Protein AF-A0A961T895-F1 (afdb_monomer_lite)

Radius of gyration: 37.2 Å; chains: 1; bounding box: 38×76×110 Å

Secondary structure (DSSP, 8-state):
----------EEEGGGS-HHHHHHHHHHHSEEEEEEE-SSSTT-EEEEEEESSGGGSPTTEEEEEEEEEETTEEEEEEEEEE---S--PPPPPPPPPPPPPPPPPPPPPPPPPPPP--------

pLDDT: mean 81.2, std 15.27, range [38.0, 97.31]

Sequence (124 aa):
MSQGDAGAVERYNADRTTCASLKAALEESGSAIIRYSSSSIANLPLFDLFVDSQAQCAPGETVRTKRITASDGVCSLLICERIQGEYDPPPAPAPTPTPTPTPAPQPEPDPEPEPESEGEGPPP

Structure (mmCIF, N/CA/C/O backbone):
data_AF-A0A961T895-F1
#
_entry.id   AF-A0A961T895-F1
#
loop_
_atom_site.group_PDB
_atom_site.id
_atom_site.type_symbol
_atom_site.label_atom_id
_atom_site.label_alt_id
_atom_site.label_comp_id
_atom_site.label_asym_id
_atom_site.label_entity_id
_atom_site.label_seq_id
_atom_site.pdbx_PDB_ins_code
_atom_site.Cartn_x
_atom_site.Cartn_y
_atom_site.Cartn_z
_atom_site.occupancy
_atom_site.B_iso_or_equiv
_atom_site.auth_seq_id
_atom_site.auth_comp_id
_atom_site.auth_asym_id
_atom_site.auth_atom_id
_atom_site.pdbx_PDB_model_num
ATOM 1 N N . MET A 1 1 ? -6.119 -28.840 19.920 1.00 38.00 1 MET A N 1
ATOM 2 C CA . MET A 1 1 ? -5.260 -27.789 20.503 1.00 38.00 1 MET A CA 1
ATOM 3 C C . MET A 1 1 ? -5.293 -26.635 19.514 1.00 38.00 1 MET A C 1
ATOM 5 O O . MET A 1 1 ? -4.707 -2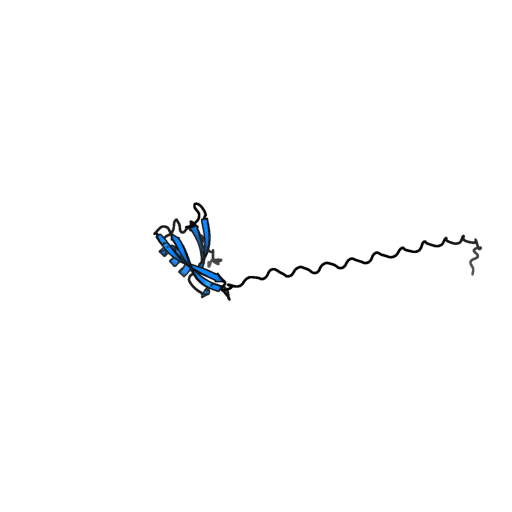6.774 18.452 1.00 38.00 1 MET A O 1
ATOM 9 N N . SER A 1 2 ? -6.099 -25.603 19.773 1.00 55.94 2 SER A N 1
ATOM 10 C CA . SER A 1 2 ? -6.256 -24.462 18.860 1.00 55.94 2 SER A CA 1
ATOM 11 C C . SER A 1 2 ? -5.118 -23.487 19.141 1.00 55.94 2 SER A C 1
ATOM 13 O O . SER A 1 2 ? -5.052 -22.951 20.246 1.00 55.94 2 SER A O 1
ATOM 15 N N . GLN A 1 3 ? -4.186 -23.334 18.203 1.00 47.00 3 GLN A N 1
ATOM 16 C CA . GLN A 1 3 ? -3.175 -22.284 18.282 1.00 47.00 3 GLN A CA 1
ATOM 17 C C . GLN A 1 3 ? -3.873 -20.953 18.003 1.00 47.00 3 GLN A C 1
ATOM 19 O O . GLN A 1 3 ? -4.689 -20.850 17.093 1.00 47.00 3 GLN A O 1
ATOM 24 N N . GLY A 1 4 ? -3.632 -19.972 18.869 1.00 51.38 4 GLY A N 1
ATOM 25 C CA . GLY A 1 4 ? -3.992 -18.595 18.590 1.00 51.38 4 GLY A CA 1
ATOM 26 C C . GLY A 1 4 ? -3.019 -18.075 17.548 1.00 51.38 4 GLY A C 1
ATOM 27 O O . GLY A 1 4 ? -1.891 -17.729 17.892 1.00 51.38 4 GLY A O 1
ATOM 28 N N . ASP A 1 5 ? -3.438 -18.054 16.290 1.00 43.38 5 ASP A N 1
ATOM 29 C CA . ASP A 1 5 ? -2.705 -17.379 15.232 1.00 43.38 5 ASP A CA 1
ATOM 30 C C . ASP A 1 5 ? -2.847 -15.872 15.459 1.00 43.38 5 ASP A C 1
ATOM 32 O O . ASP A 1 5 ? -3.794 -15.217 15.025 1.00 43.38 5 ASP A O 1
ATOM 36 N N . ALA A 1 6 ? -1.907 -15.310 16.220 1.00 50.41 6 ALA A N 1
ATOM 37 C CA . ALA A 1 6 ? -1.585 -13.900 16.104 1.00 50.41 6 ALA A CA 1
ATOM 38 C C . ALA A 1 6 ? -1.247 -13.671 14.628 1.00 50.41 6 ALA A C 1
ATOM 40 O O . ALA A 1 6 ? -0.208 -14.151 14.182 1.00 50.41 6 ALA A O 1
ATOM 41 N N . GLY A 1 7 ? -2.159 -13.036 13.882 1.00 47.25 7 GLY A N 1
ATOM 42 C CA . GLY A 1 7 ? -2.067 -12.860 12.434 1.00 47.25 7 GLY A CA 1
ATOM 43 C C . GLY A 1 7 ? -0.697 -12.321 12.048 1.00 47.25 7 GLY A C 1
ATOM 44 O O . GLY A 1 7 ? -0.413 -11.132 12.205 1.00 47.25 7 GLY A O 1
ATOM 45 N N . ALA A 1 8 ? 0.184 -13.219 11.616 1.00 55.84 8 ALA A N 1
ATOM 46 C CA . ALA A 1 8 ? 1.490 -12.845 11.134 1.00 55.84 8 ALA A CA 1
ATOM 47 C C . ALA A 1 8 ? 1.232 -12.061 9.854 1.00 55.84 8 ALA A C 1
ATOM 49 O O . ALA A 1 8 ? 0.722 -12.618 8.889 1.00 55.84 8 ALA A O 1
ATOM 50 N N . VAL A 1 9 ? 1.535 -10.759 9.854 1.00 59.88 9 VAL A N 1
ATOM 51 C CA . VAL A 1 9 ? 1.513 -9.984 8.613 1.00 59.88 9 VAL A CA 1
ATOM 52 C C . VAL A 1 9 ? 2.543 -10.624 7.697 1.00 59.88 9 VAL A C 1
ATOM 54 O O . VAL A 1 9 ? 3.753 -10.472 7.898 1.00 59.88 9 VAL A O 1
ATOM 57 N N . GLU A 1 10 ? 2.059 -11.401 6.735 1.00 73.94 10 GLU A N 1
ATOM 58 C CA . GLU A 1 10 ? 2.927 -12.146 5.851 1.00 73.94 10 GLU A CA 1
ATOM 59 C C . GLU A 1 10 ? 3.722 -11.176 4.980 1.00 73.94 10 GLU A C 1
ATOM 61 O O . GLU A 1 10 ? 3.222 -10.168 4.465 1.00 73.94 10 GLU A O 1
ATOM 66 N N . ARG A 1 11 ? 5.023 -11.456 4.884 1.00 84.50 11 ARG A N 1
ATOM 67 C CA . ARG A 1 11 ? 5.974 -10.629 4.148 1.00 84.50 11 ARG A CA 1
ATOM 68 C C . ARG A 1 11 ? 6.317 -11.333 2.854 1.00 84.50 11 ARG A C 1
ATOM 70 O O . ARG A 1 11 ? 6.993 -12.360 2.864 1.00 84.50 11 ARG A O 1
ATOM 77 N N . TYR A 1 12 ? 5.905 -10.745 1.742 1.00 89.00 12 TYR A N 1
ATOM 78 C CA . TYR A 1 12 ? 6.135 -11.303 0.416 1.00 89.00 12 TYR A CA 1
ATOM 79 C C . TYR A 1 12 ? 7.227 -10.545 -0.334 1.00 89.00 12 TYR A C 1
ATOM 81 O O . TYR A 1 12 ? 7.426 -9.347 -0.139 1.00 89.00 12 TYR A O 1
ATOM 89 N N . ASN A 1 13 ? 7.932 -11.244 -1.225 1.00 91.19 13 ASN A N 1
ATOM 90 C CA . ASN A 1 13 ? 8.897 -10.647 -2.145 1.00 91.19 13 ASN A CA 1
ATOM 91 C C . ASN A 1 13 ? 8.348 -10.742 -3.565 1.00 91.19 13 ASN A C 1
ATOM 93 O O . ASN A 1 13 ? 8.415 -11.812 -4.163 1.00 91.19 13 ASN A O 1
ATOM 97 N N . ALA A 1 14 ? 7.861 -9.635 -4.122 1.00 88.94 14 ALA A N 1
ATOM 98 C CA . ALA A 1 14 ? 7.283 -9.614 -5.463 1.00 88.94 14 ALA A CA 1
ATOM 99 C C . ALA A 1 14 ? 8.254 -10.150 -6.527 1.00 88.94 14 ALA A C 1
ATOM 101 O O . ALA A 1 14 ? 7.839 -10.866 -7.427 1.00 88.94 14 ALA A O 1
ATOM 102 N N . ASP A 1 15 ? 9.562 -9.917 -6.375 1.00 87.56 15 ASP A N 1
ATOM 103 C CA . ASP A 1 15 ? 10.574 -10.407 -7.321 1.00 87.56 15 ASP A CA 1
ATOM 104 C C . ASP A 1 15 ? 10.640 -11.953 -7.406 1.00 87.56 15 ASP A C 1
ATOM 106 O O . ASP A 1 15 ? 11.149 -12.494 -8.390 1.00 87.56 15 ASP A O 1
ATOM 110 N N . ARG A 1 16 ? 10.145 -12.681 -6.390 1.00 88.12 16 ARG A N 1
ATOM 111 C CA . ARG A 1 16 ? 10.165 -14.159 -6.309 1.00 88.12 16 ARG A CA 1
ATOM 112 C C . ARG A 1 16 ? 8.778 -14.804 -6.288 1.00 88.12 16 ARG A C 1
ATOM 114 O O . ARG A 1 16 ? 8.688 -16.028 -6.191 1.00 88.12 16 ARG A O 1
ATOM 121 N N . THR A 1 17 ? 7.722 -14.005 -6.355 1.00 92.06 17 THR A N 1
ATOM 122 C CA . THR A 1 17 ? 6.343 -14.469 -6.261 1.00 92.06 17 THR A CA 1
ATOM 123 C C . THR A 1 17 ? 5.549 -13.967 -7.469 1.00 92.06 17 THR A C 1
ATOM 125 O O . THR A 1 17 ? 5.793 -12.877 -7.980 1.00 92.06 17 THR A O 1
ATOM 128 N N . THR A 1 18 ? 4.585 -14.757 -7.942 1.00 95.00 18 THR A N 1
ATOM 129 C CA . THR A 1 18 ? 3.696 -14.335 -9.034 1.00 95.00 18 THR A CA 1
ATOM 130 C C . THR A 1 18 ? 2.649 -13.336 -8.552 1.00 95.00 18 THR A C 1
ATOM 132 O O . THR A 1 18 ? 2.250 -13.349 -7.384 1.00 95.00 18 THR A O 1
ATOM 135 N N . CYS A 1 19 ? 2.140 -12.512 -9.466 1.00 95.00 19 CYS A N 1
ATOM 136 C CA . CYS A 1 19 ? 1.048 -11.586 -9.185 1.00 95.00 19 CYS A CA 1
ATOM 137 C C . CYS A 1 19 ? -0.200 -12.308 -8.651 1.00 95.00 19 CYS A C 1
ATOM 139 O O . CYS A 1 19 ? -0.867 -11.798 -7.753 1.00 95.00 19 CYS A O 1
ATOM 141 N N . ALA A 1 20 ? -0.497 -13.507 -9.162 1.00 94.88 20 ALA A N 1
ATOM 142 C CA . ALA A 1 20 ? -1.622 -14.318 -8.698 1.00 94.88 20 ALA A CA 1
ATOM 143 C C . ALA A 1 20 ? -1.465 -14.740 -7.231 1.00 94.88 20 ALA A C 1
ATOM 145 O O . ALA A 1 20 ? -2.397 -14.591 -6.450 1.00 94.88 20 ALA A O 1
ATOM 146 N N . SER A 1 21 ? -0.277 -15.199 -6.836 1.00 92.25 21 SER A N 1
ATOM 147 C CA . SER A 1 21 ? 0.003 -15.568 -5.445 1.00 92.25 21 SER A CA 1
ATOM 148 C C . SER A 1 21 ? -0.041 -14.363 -4.501 1.00 92.25 21 SER A C 1
ATOM 150 O O . SER A 1 21 ? -0.542 -14.490 -3.392 1.00 92.25 21 SER A O 1
ATOM 152 N N . LEU A 1 22 ? 0.445 -13.190 -4.932 1.00 94.06 22 LEU A N 1
ATOM 153 C CA . LEU A 1 22 ? 0.345 -11.962 -4.131 1.00 94.06 22 LEU A CA 1
ATOM 154 C C . LEU A 1 22 ? -1.115 -11.549 -3.915 1.00 94.06 22 LEU A C 1
ATOM 156 O O . LEU A 1 22 ? -1.477 -11.150 -2.815 1.00 94.06 22 LEU A O 1
ATOM 160 N N . LYS A 1 23 ? -1.957 -11.657 -4.949 1.00 94.38 23 LYS A N 1
ATOM 161 C CA . LYS A 1 23 ? -3.394 -11.380 -4.834 1.00 94.38 23 LYS A CA 1
ATOM 162 C C . LYS A 1 23 ? -4.090 -12.376 -3.915 1.00 94.38 23 LYS A C 1
ATOM 164 O O . LYS A 1 23 ? -4.778 -11.934 -3.008 1.00 94.38 23 LYS A O 1
ATOM 169 N N . ALA A 1 24 ? -3.825 -13.671 -4.085 1.00 93.44 24 ALA A N 1
ATOM 170 C CA . ALA A 1 24 ? -4.383 -14.711 -3.224 1.00 93.44 24 ALA A CA 1
ATOM 171 C C . ALA A 1 24 ? -4.020 -14.482 -1.748 1.00 93.44 24 ALA A C 1
ATOM 173 O O . ALA A 1 24 ? -4.878 -14.582 -0.879 1.00 93.44 24 ALA A O 1
ATOM 174 N N . ALA A 1 25 ? -2.774 -14.086 -1.472 1.00 91.19 25 ALA A N 1
ATOM 175 C CA . ALA A 1 25 ? -2.340 -13.748 -0.122 1.00 91.19 25 ALA A CA 1
ATOM 176 C C . ALA A 1 25 ? -3.099 -12.548 0.468 1.00 91.19 25 ALA A C 1
ATOM 178 O O . ALA A 1 25 ? -3.452 -12.557 1.646 1.00 91.19 25 ALA A O 1
ATOM 179 N N . LEU A 1 26 ? -3.369 -11.518 -0.341 1.00 93.81 26 LEU A N 1
ATOM 180 C CA . LEU A 1 26 ? -4.180 -10.375 0.083 1.00 93.81 26 LEU A CA 1
ATOM 181 C C . LEU A 1 26 ? -5.640 -10.769 0.305 1.00 93.81 26 LEU A C 1
ATOM 183 O O . LEU A 1 26 ? -6.218 -10.332 1.288 1.00 93.81 26 LEU A O 1
ATOM 187 N N . GLU A 1 27 ? -6.217 -11.609 -0.552 1.00 92.94 27 GLU A N 1
ATOM 188 C CA . GLU A 1 27 ? -7.586 -12.117 -0.391 1.00 92.94 27 GLU A CA 1
ATOM 189 C C . GLU A 1 27 ? -7.743 -12.972 0.878 1.00 92.94 27 GLU A C 1
ATOM 191 O O . GLU A 1 27 ? -8.792 -12.936 1.516 1.00 92.94 27 GLU A O 1
ATOM 196 N N . GLU A 1 28 ? -6.706 -13.720 1.265 1.00 89.56 28 GLU A N 1
ATOM 197 C CA . GLU A 1 28 ? -6.711 -14.563 2.466 1.00 89.56 28 GLU A CA 1
ATOM 198 C C . GLU A 1 28 ? -6.453 -13.763 3.750 1.00 89.56 28 GLU A C 1
ATOM 200 O O . GLU A 1 28 ? -7.154 -13.930 4.747 1.00 89.56 28 GLU A O 1
ATOM 205 N N . SER A 1 29 ? -5.451 -12.880 3.733 1.00 90.69 29 SER A N 1
ATOM 206 C CA . SER A 1 29 ? -4.994 -12.156 4.929 1.00 90.69 29 SER A CA 1
ATOM 207 C C . SER A 1 29 ? -5.640 -10.779 5.099 1.00 90.69 29 SER A C 1
ATOM 209 O O . SER A 1 29 ? -5.467 -10.124 6.128 1.00 90.69 29 SER A O 1
ATOM 211 N N . GLY A 1 30 ? -6.310 -10.270 4.069 1.00 92.25 30 GLY A N 1
ATOM 212 C CA . GLY A 1 30 ? -6.804 -8.898 3.964 1.00 92.25 30 GLY A CA 1
ATOM 213 C C . GLY A 1 30 ? -5.706 -7.859 3.716 1.00 92.25 30 GLY A C 1
ATOM 214 O O . GLY A 1 30 ? -5.911 -6.878 3.003 1.00 92.25 30 GLY A O 1
ATOM 215 N N . SER A 1 31 ? -4.509 -8.037 4.273 1.00 93.31 31 SER A N 1
ATOM 216 C CA . SER A 1 31 ? -3.370 -7.154 4.016 1.00 93.31 31 SER A CA 1
ATOM 217 C C . SER A 1 31 ? -2.038 -7.885 4.134 1.00 93.31 31 SER A C 1
ATOM 219 O O . SER A 1 31 ? -1.920 -8.853 4.882 1.00 93.31 31 SER A O 1
ATOM 221 N N . ALA A 1 32 ? -1.026 -7.412 3.409 1.00 93.69 32 ALA A N 1
ATOM 222 C CA . ALA A 1 32 ? 0.318 -7.980 3.444 1.00 93.69 32 ALA A CA 1
ATOM 223 C C . ALA A 1 32 ? 1.385 -6.913 3.177 1.00 93.69 32 ALA A C 1
ATOM 225 O O . ALA A 1 32 ? 1.181 -5.984 2.390 1.00 93.69 32 ALA A O 1
ATOM 226 N N . ILE A 1 33 ? 2.558 -7.066 3.797 1.00 93.88 33 ILE A N 1
ATOM 227 C CA . ILE A 1 33 ? 3.721 -6.224 3.487 1.00 93.88 33 ILE A CA 1
ATOM 228 C C . ILE A 1 33 ? 4.450 -6.861 2.310 1.00 93.88 33 ILE A C 1
ATOM 230 O O . ILE A 1 33 ? 4.991 -7.962 2.425 1.00 93.88 33 ILE A O 1
ATOM 234 N N . ILE A 1 34 ? 4.518 -6.156 1.185 1.00 94.44 34 ILE A N 1
ATOM 235 C CA . ILE A 1 34 ? 5.163 -6.676 -0.022 1.00 94.44 34 ILE A CA 1
ATOM 236 C C . ILE A 1 34 ? 6.412 -5.853 -0.310 1.00 94.44 34 ILE A C 1
ATOM 238 O O . ILE A 1 34 ? 6.351 -4.634 -0.480 1.00 94.44 34 ILE A O 1
ATOM 242 N N . ARG A 1 35 ? 7.553 -6.541 -0.391 1.00 94.88 35 ARG A N 1
ATOM 243 C CA . ARG A 1 35 ? 8.805 -5.995 -0.913 1.00 94.88 35 ARG A CA 1
ATOM 244 C C . ARG A 1 35 ? 8.801 -6.082 -2.433 1.00 94.88 35 ARG A C 1
ATOM 246 O O . ARG A 1 35 ? 8.574 -7.159 -2.981 1.00 94.88 35 ARG A O 1
ATOM 253 N N . TYR A 1 36 ? 9.136 -4.994 -3.107 1.00 93.12 36 TYR A N 1
ATOM 254 C CA . TYR A 1 36 ? 9.269 -4.950 -4.560 1.00 93.12 36 TYR A CA 1
ATOM 255 C C . TYR A 1 36 ? 10.406 -4.013 -4.977 1.00 93.12 36 TYR A C 1
ATOM 257 O O . TYR A 1 36 ? 10.878 -3.181 -4.200 1.00 93.12 36 TYR A O 1
ATOM 265 N N . SER A 1 37 ? 10.889 -4.171 -6.203 1.00 90.31 37 SER A N 1
ATOM 266 C CA . SER A 1 37 ? 11.932 -3.321 -6.772 1.00 90.31 37 SER A CA 1
ATOM 267 C C . SER A 1 37 ? 11.346 -2.006 -7.302 1.00 90.31 37 SER A C 1
ATOM 269 O O . SER A 1 37 ? 10.326 -1.995 -7.993 1.00 90.31 37 SER A O 1
ATOM 271 N N . SER A 1 38 ? 11.981 -0.875 -6.973 1.00 88.19 38 SER A N 1
ATOM 272 C CA . SER A 1 38 ? 11.591 0.426 -7.529 1.00 88.19 38 SER A CA 1
ATOM 273 C C . SER A 1 38 ? 11.769 0.447 -9.049 1.00 88.19 38 SER A C 1
ATOM 275 O O . SER A 1 38 ? 12.833 0.103 -9.561 1.00 88.19 38 SER A O 1
ATOM 277 N N . SER A 1 39 ? 10.748 0.910 -9.777 1.00 84.69 39 SER A N 1
ATOM 278 C CA . SER A 1 39 ? 10.816 1.090 -11.235 1.00 84.69 39 SER A CA 1
ATOM 279 C C . SER A 1 39 ? 11.657 2.296 -11.657 1.00 84.69 39 SER A C 1
ATOM 281 O O . SER A 1 39 ? 12.080 2.378 -12.806 1.00 84.69 39 SER A O 1
ATOM 283 N N . SER A 1 40 ? 11.863 3.253 -10.751 1.00 85.75 40 SER A N 1
ATOM 284 C CA . SER A 1 40 ? 12.515 4.534 -11.050 1.00 85.75 40 SER A CA 1
ATOM 285 C C . SER A 1 40 ? 13.937 4.624 -10.501 1.00 85.75 40 SER A C 1
ATOM 287 O O . SER A 1 40 ? 14.716 5.445 -10.973 1.00 85.75 40 SER A O 1
ATOM 289 N N . ILE A 1 41 ? 14.284 3.804 -9.505 1.00 89.38 41 ILE A N 1
ATOM 290 C CA . ILE A 1 41 ? 15.579 3.857 -8.819 1.00 89.38 41 ILE A CA 1
ATOM 291 C C . ILE A 1 41 ? 16.172 2.448 -8.776 1.00 89.38 41 ILE A C 1
ATOM 293 O O . ILE A 1 41 ? 15.630 1.552 -8.131 1.00 89.38 41 ILE A O 1
ATOM 297 N N . ALA A 1 42 ? 17.310 2.256 -9.446 1.00 87.50 42 ALA A N 1
ATOM 298 C CA . ALA A 1 42 ? 18.009 0.976 -9.458 1.00 87.50 42 ALA A CA 1
ATOM 299 C C . ALA A 1 42 ? 18.453 0.564 -8.043 1.00 87.50 42 ALA A C 1
ATOM 301 O O . ALA A 1 42 ? 18.926 1.391 -7.266 1.00 87.50 42 ALA A O 1
ATOM 302 N N . ASN A 1 43 ? 18.334 -0.730 -7.728 1.00 84.88 43 ASN A N 1
ATOM 303 C CA . ASN A 1 43 ? 18.721 -1.332 -6.444 1.00 84.88 43 ASN A CA 1
ATOM 304 C C . ASN A 1 43 ? 18.011 -0.774 -5.197 1.00 84.88 43 ASN A C 1
ATOM 306 O O . ASN A 1 43 ? 18.461 -1.043 -4.085 1.00 84.88 43 ASN A O 1
ATOM 310 N N . LEU A 1 44 ? 16.900 -0.047 -5.348 1.00 90.19 44 LEU A N 1
ATOM 311 C CA . LEU A 1 44 ? 16.101 0.400 -4.209 1.00 90.19 44 LEU A CA 1
ATOM 312 C C . LEU A 1 44 ? 14.956 -0.591 -3.934 1.00 90.19 44 LEU A C 1
ATOM 314 O O . LEU A 1 44 ? 13.990 -0.623 -4.706 1.00 90.19 44 LEU A O 1
ATOM 318 N N . PRO A 1 45 ? 15.030 -1.399 -2.857 1.00 90.88 45 PRO A N 1
ATOM 319 C CA . PRO A 1 45 ? 13.889 -2.174 -2.402 1.00 90.88 45 PRO A CA 1
ATOM 320 C C . PRO A 1 45 ? 12.870 -1.255 -1.736 1.00 90.88 45 PRO A C 1
ATOM 322 O O . PRO A 1 45 ? 13.187 -0.534 -0.792 1.00 90.88 45 PRO A O 1
ATOM 325 N N . LEU A 1 46 ? 11.641 -1.317 -2.220 1.00 93.44 46 LEU A N 1
ATOM 326 C CA . LEU A 1 46 ? 10.497 -0.651 -1.625 1.00 93.44 46 LEU A CA 1
ATOM 327 C C . LEU A 1 46 ? 9.661 -1.674 -0.869 1.00 93.44 46 LEU A C 1
ATOM 329 O O . LEU A 1 46 ? 9.633 -2.856 -1.217 1.00 93.44 46 LEU A O 1
ATOM 333 N N . PHE A 1 47 ? 8.993 -1.205 0.174 1.00 93.38 47 PHE A N 1
ATOM 334 C CA . PHE A 1 47 ? 8.073 -1.991 0.978 1.00 93.38 47 PHE A CA 1
ATOM 335 C C . PHE A 1 47 ? 6.832 -1.144 1.178 1.00 93.38 47 PHE A C 1
ATOM 337 O O . PHE A 1 47 ? 6.943 -0.032 1.684 1.00 93.38 47 PHE A O 1
ATOM 344 N N . ASP A 1 48 ? 5.679 -1.677 0.803 1.00 93.00 48 ASP A N 1
ATOM 345 C CA . ASP A 1 48 ? 4.391 -1.058 1.094 1.00 93.00 48 ASP A CA 1
ATOM 346 C C . ASP A 1 48 ? 3.471 -2.093 1.746 1.00 93.00 48 ASP A C 1
ATOM 348 O O . ASP A 1 48 ? 3.643 -3.306 1.571 1.00 93.00 48 ASP A O 1
ATOM 352 N N . LEU A 1 49 ? 2.497 -1.594 2.505 1.00 94.50 49 LEU A N 1
ATOM 353 C CA . LEU A 1 49 ? 1.368 -2.382 2.977 1.00 94.50 49 LEU A CA 1
ATOM 354 C C . LEU A 1 49 ? 0.296 -2.383 1.885 1.00 94.50 49 LEU A C 1
ATOM 356 O O . LEU A 1 49 ? -0.272 -1.338 1.565 1.00 94.50 49 LEU A O 1
ATOM 360 N N . PHE A 1 50 ? 0.040 -3.553 1.312 1.00 95.88 50 PHE A N 1
ATOM 361 C CA . PHE A 1 50 ? -1.014 -3.752 0.326 1.00 95.88 50 PHE A CA 1
ATOM 362 C C . PHE A 1 50 ? -2.248 -4.348 0.991 1.00 95.88 50 PHE A C 1
ATOM 364 O O . PHE A 1 50 ? -2.141 -5.052 1.995 1.00 95.88 50 PHE A O 1
ATOM 371 N N . VAL A 1 51 ? -3.410 -4.066 0.416 1.00 96.75 51 VAL A N 1
ATOM 372 C CA . VAL A 1 51 ? -4.723 -4.484 0.917 1.00 96.75 51 VAL A CA 1
ATOM 373 C C . VAL A 1 51 ? -5.540 -5.137 -0.201 1.00 96.75 51 VAL A C 1
ATOM 375 O O . VAL A 1 51 ? -5.281 -4.892 -1.381 1.00 96.75 51 VAL A O 1
ATOM 378 N N . ASP A 1 52 ? -6.521 -5.967 0.153 1.00 96.00 52 ASP A N 1
ATOM 379 C CA . ASP A 1 52 ? -7.508 -6.513 -0.793 1.00 96.00 52 ASP A CA 1
ATOM 380 C C . ASP A 1 52 ? -8.586 -5.491 -1.193 1.00 96.00 52 ASP A C 1
ATOM 382 O O . ASP A 1 52 ? -8.973 -5.444 -2.362 1.00 96.00 52 ASP A O 1
ATOM 386 N N . SER A 1 53 ? -9.051 -4.644 -0.265 1.00 94.94 53 SER A N 1
ATOM 387 C CA . SER A 1 53 ? -10.165 -3.725 -0.508 1.00 94.94 53 SER A CA 1
ATOM 388 C C . SER A 1 53 ? -10.203 -2.536 0.464 1.00 94.94 53 SER A C 1
ATOM 390 O O . SER A 1 53 ? -9.332 -2.335 1.309 1.00 94.94 53 SER A O 1
ATOM 392 N N . GLN A 1 54 ? -11.219 -1.680 0.292 1.00 93.31 54 GLN A N 1
ATOM 393 C CA . GLN A 1 54 ? -11.440 -0.476 1.100 1.00 93.31 54 GLN A CA 1
ATOM 394 C C . GLN A 1 54 ? -11.706 -0.786 2.578 1.00 93.31 54 GLN A C 1
ATOM 396 O O . GLN A 1 54 ? -11.515 0.091 3.419 1.00 93.31 54 GLN A O 1
ATOM 401 N N . ALA A 1 55 ? -12.142 -2.006 2.904 1.00 93.56 55 ALA A N 1
ATOM 402 C CA . ALA A 1 55 ? -12.506 -2.381 4.266 1.00 93.56 55 ALA A CA 1
ATOM 403 C C . ALA A 1 55 ? -11.305 -2.392 5.230 1.00 93.56 55 ALA A C 1
ATOM 405 O O . ALA A 1 55 ? -11.498 -2.267 6.437 1.00 93.56 55 ALA A O 1
ATOM 406 N N . GLN A 1 56 ? -10.081 -2.498 4.711 1.00 94.12 56 GLN A N 1
ATOM 407 C CA . GLN A 1 56 ? -8.847 -2.521 5.504 1.00 94.12 56 GLN A CA 1
ATOM 408 C C . GLN A 1 56 ? -8.190 -1.150 5.635 1.00 94.12 56 GLN A C 1
ATOM 410 O O . GLN A 1 56 ? -7.212 -1.013 6.368 1.00 94.12 56 GLN A O 1
ATOM 415 N N . CYS A 1 57 ? -8.705 -0.141 4.935 1.00 94.44 57 CYS A N 1
ATOM 416 C CA . CYS A 1 57 ? -8.200 1.218 5.042 1.00 94.44 57 CYS A CA 1
ATOM 417 C C . CYS A 1 57 ? -8.790 1.935 6.256 1.00 94.44 57 CYS A C 1
ATOM 419 O O . CYS A 1 57 ? -9.940 1.713 6.644 1.00 94.44 57 CYS A O 1
ATOM 421 N N . ALA A 1 58 ? -8.002 2.828 6.853 1.00 91.81 58 ALA A N 1
ATOM 422 C CA . ALA A 1 58 ? -8.445 3.626 7.984 1.00 91.81 58 ALA A CA 1
ATOM 423 C C . ALA A 1 58 ? -9.533 4.637 7.560 1.00 91.81 58 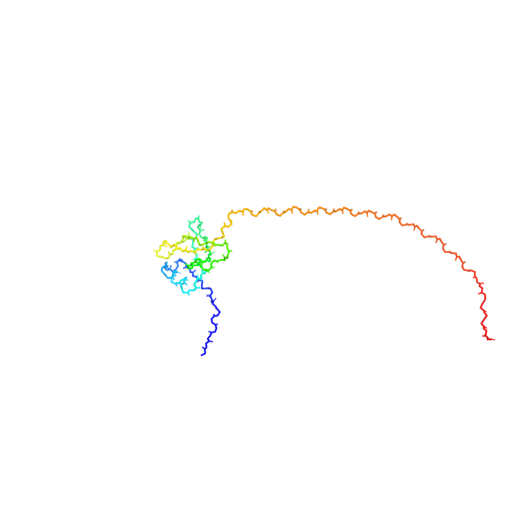ALA A C 1
ATOM 425 O O . ALA A 1 58 ? -9.633 5.023 6.390 1.00 91.81 58 ALA A O 1
ATOM 426 N N . PRO A 1 59 ? -10.361 5.132 8.497 1.00 89.75 59 PRO A N 1
ATOM 427 C CA . PRO A 1 59 ? -11.259 6.244 8.204 1.00 89.75 59 PRO A CA 1
ATOM 428 C C . PRO A 1 59 ? -10.470 7.457 7.680 1.00 89.75 59 PRO A C 1
ATOM 430 O O . PRO A 1 59 ? -9.513 7.910 8.304 1.00 89.75 59 PRO A O 1
ATOM 433 N N . GLY A 1 60 ? -10.885 7.994 6.528 1.00 88.81 60 GLY A N 1
ATOM 434 C CA . GLY A 1 60 ? -10.174 9.078 5.835 1.00 88.81 60 GLY A CA 1
ATOM 435 C C . GLY A 1 60 ? -9.112 8.612 4.827 1.00 88.81 60 GLY A C 1
ATOM 436 O O . GLY A 1 60 ? -8.435 9.451 4.227 1.00 88.81 60 GLY A O 1
ATOM 437 N N . GLU A 1 61 ? -8.983 7.303 4.608 1.00 93.12 61 GLU A N 1
ATOM 438 C CA . GLU A 1 61 ? -8.193 6.696 3.533 1.00 93.12 61 GLU A CA 1
ATOM 439 C C . GLU A 1 61 ? -9.083 6.158 2.414 1.00 93.12 61 GLU A C 1
ATOM 441 O O . GLU A 1 61 ? -10.242 5.801 2.624 1.00 93.12 61 GLU A O 1
ATOM 446 N N . THR A 1 62 ? -8.530 6.092 1.207 1.00 93.94 62 THR A N 1
ATOM 447 C CA . THR A 1 62 ? -9.144 5.436 0.051 1.00 93.94 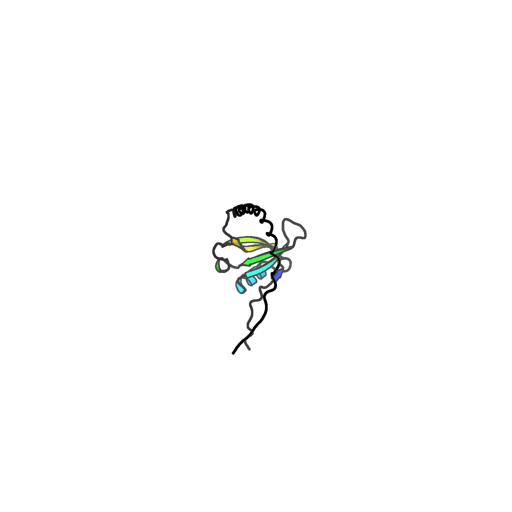62 THR A CA 1
ATOM 448 C C . THR A 1 62 ? -8.161 4.466 -0.584 1.00 93.94 62 THR A C 1
ATOM 450 O O . THR A 1 62 ? -6.946 4.682 -0.539 1.00 93.94 62 THR A O 1
ATOM 453 N N . VAL A 1 63 ? -8.672 3.401 -1.195 1.00 95.94 63 VAL A N 1
ATOM 454 C CA . VAL A 1 63 ? -7.834 2.485 -1.969 1.00 95.94 63 VAL A CA 1
ATOM 455 C C . VAL A 1 63 ? -7.315 3.148 -3.236 1.00 95.94 63 VAL A C 1
ATOM 457 O O . VAL A 1 63 ? -8.042 3.789 -4.000 1.00 95.94 63 VAL A O 1
ATOM 460 N N . ARG A 1 64 ? -6.031 2.935 -3.499 1.00 94.81 64 ARG A N 1
ATOM 461 C CA . ARG A 1 64 ? -5.344 3.387 -4.704 1.00 94.81 64 ARG A CA 1
ATOM 462 C C . ARG A 1 64 ? -4.588 2.237 -5.330 1.00 94.81 64 ARG A C 1
ATOM 464 O O . ARG A 1 64 ? -3.962 1.430 -4.651 1.00 94.81 64 ARG A O 1
ATOM 471 N N . THR A 1 65 ? -4.659 2.152 -6.654 1.00 95.31 65 THR A N 1
ATOM 472 C CA . THR A 1 65 ? -3.955 1.111 -7.396 1.00 95.31 65 THR A CA 1
ATOM 473 C C . THR A 1 65 ? -2.479 1.467 -7.516 1.00 95.31 65 THR A C 1
ATOM 475 O O . THR A 1 65 ? -2.112 2.437 -8.178 1.00 95.31 65 THR A O 1
ATOM 478 N N . LYS A 1 66 ? -1.627 0.640 -6.920 1.00 94.25 66 LYS A N 1
ATOM 479 C CA . LYS A 1 66 ? -0.173 0.698 -7.037 1.00 94.25 66 LYS A CA 1
ATOM 480 C C . LYS A 1 66 ? 0.287 -0.387 -8.007 1.00 94.25 66 LYS A C 1
ATOM 482 O O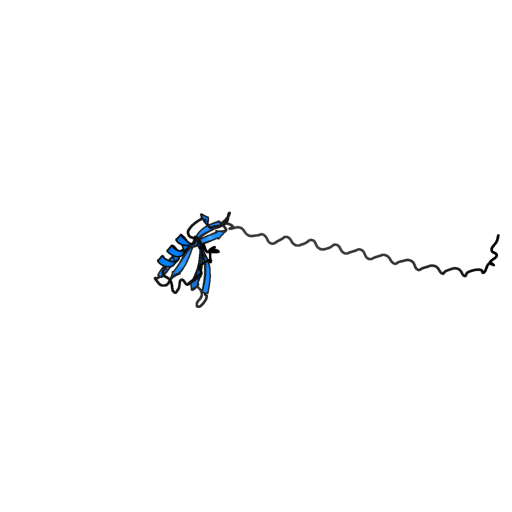 . LYS A 1 66 ? -0.135 -1.541 -7.932 1.00 94.25 66 LYS A O 1
ATOM 487 N N . ARG A 1 67 ? 1.159 -0.004 -8.937 1.00 94.81 67 ARG A N 1
ATOM 488 C CA . ARG A 1 67 ? 1.753 -0.905 -9.925 1.00 94.81 67 ARG A CA 1
ATOM 489 C C . ARG A 1 67 ? 3.159 -1.293 -9.481 1.00 94.81 67 ARG A C 1
ATOM 491 O O . ARG A 1 67 ? 3.981 -0.411 -9.248 1.00 94.81 67 ARG A O 1
ATOM 498 N N . ILE A 1 68 ? 3.427 -2.591 -9.404 1.00 93.31 68 ILE A N 1
ATOM 499 C CA . ILE A 1 68 ? 4.725 -3.159 -9.028 1.00 93.31 68 ILE A CA 1
ATOM 500 C C . ILE A 1 68 ? 5.171 -4.208 -10.048 1.00 93.31 68 ILE A C 1
ATOM 502 O O . ILE A 1 68 ? 4.369 -4.682 -10.853 1.00 93.31 68 ILE A O 1
ATOM 506 N N . THR A 1 69 ? 6.444 -4.587 -10.003 1.00 93.25 69 THR A N 1
ATOM 507 C CA . THR A 1 69 ? 6.977 -5.699 -10.797 1.00 93.25 69 THR A CA 1
ATOM 508 C C . THR A 1 69 ? 7.016 -6.957 -9.933 1.00 93.25 69 THR A C 1
ATOM 510 O O . THR A 1 69 ? 7.661 -6.969 -8.887 1.00 93.25 69 THR A O 1
ATOM 513 N N . ALA A 1 70 ? 6.300 -7.990 -10.366 1.00 93.25 70 ALA A N 1
ATOM 514 C CA . ALA A 1 70 ? 6.333 -9.342 -9.822 1.00 93.25 70 ALA A CA 1
ATOM 515 C C . ALA A 1 70 ? 7.179 -10.264 -10.723 1.00 93.25 70 ALA A C 1
ATOM 517 O O . ALA A 1 70 ? 7.635 -9.847 -11.792 1.00 93.25 70 ALA A O 1
ATOM 518 N N . SER A 1 71 ? 7.379 -11.526 -10.332 1.00 92.44 71 SER A N 1
ATOM 519 C CA . SER A 1 71 ? 8.180 -12.482 -11.119 1.00 92.44 71 SER A CA 1
ATOM 520 C C . SER A 1 71 ? 7.620 -12.768 -12.515 1.00 92.44 71 SER A C 1
ATOM 522 O O . SER A 1 71 ? 8.380 -13.059 -13.434 1.00 92.44 71 SER A O 1
ATOM 524 N N . ASP A 1 72 ? 6.298 -12.720 -12.669 1.00 92.88 72 ASP A N 1
ATOM 525 C CA . ASP A 1 72 ? 5.565 -13.011 -13.906 1.00 92.88 72 ASP A CA 1
ATOM 526 C C . ASP A 1 72 ? 5.227 -11.755 -14.726 1.00 92.88 72 ASP A C 1
ATOM 528 O O . ASP A 1 72 ? 4.704 -11.863 -15.835 1.00 92.88 72 ASP A O 1
ATOM 532 N N . GLY A 1 73 ? 5.550 -10.563 -14.216 1.00 90.88 73 GLY A N 1
ATOM 533 C CA . GLY A 1 73 ? 5.357 -9.299 -14.917 1.00 90.88 73 GLY A CA 1
ATOM 534 C C . GLY A 1 73 ? 4.803 -8.192 -14.029 1.00 90.88 73 GLY A C 1
ATOM 535 O O . GLY A 1 73 ? 4.989 -8.162 -12.817 1.00 90.88 73 GLY A O 1
ATOM 536 N N . VAL A 1 74 ? 4.135 -7.226 -14.653 1.00 93.25 74 VAL A N 1
ATOM 537 C CA . VAL A 1 74 ? 3.566 -6.072 -13.954 1.00 93.25 74 VAL A CA 1
ATOM 538 C C . VAL A 1 74 ? 2.297 -6.478 -13.202 1.00 93.25 74 VAL A C 1
ATOM 540 O O . VAL A 1 74 ? 1.341 -6.959 -13.806 1.00 93.25 74 VAL A O 1
ATOM 543 N N . CYS A 1 75 ? 2.261 -6.210 -11.898 1.00 94.31 75 CYS A N 1
ATOM 544 C CA . CYS A 1 75 ? 1.132 -6.490 -11.022 1.00 94.31 75 CYS A CA 1
ATOM 545 C C . CYS A 1 75 ? 0.513 -5.191 -10.491 1.00 94.31 75 CYS A C 1
ATOM 547 O O . CYS A 1 75 ? 1.220 -4.284 -10.051 1.00 94.31 75 CYS A O 1
ATOM 549 N N . SER A 1 76 ? -0.816 -5.107 -10.522 1.00 95.44 76 SER A N 1
ATOM 550 C CA . SER A 1 76 ? -1.584 -4.004 -9.937 1.00 95.44 76 SER A CA 1
ATOM 551 C C . SER A 1 76 ? -2.239 -4.489 -8.651 1.00 95.44 76 SER A C 1
ATOM 553 O O . SER A 1 76 ? -3.058 -5.408 -8.698 1.00 95.44 76 SER A O 1
ATOM 555 N N . LEU A 1 77 ? -1.877 -3.867 -7.535 1.00 95.50 77 LEU A N 1
ATOM 556 C CA . LEU A 1 77 ? -2.386 -4.157 -6.195 1.00 95.50 77 LEU A CA 1
ATOM 557 C C . LEU A 1 77 ? -2.941 -2.875 -5.568 1.00 95.50 77 LEU A C 1
ATOM 559 O O . LEU A 1 77 ? -2.704 -1.781 -6.088 1.00 95.50 77 LEU A O 1
ATOM 563 N N . LEU A 1 78 ? -3.691 -2.992 -4.475 1.00 97.31 78 LEU A N 1
ATOM 564 C CA . LEU A 1 78 ? -4.252 -1.834 -3.784 1.00 97.31 78 LEU A CA 1
ATOM 565 C C . LEU A 1 78 ? -3.405 -1.469 -2.569 1.00 97.31 78 LEU A C 1
ATOM 567 O O . LEU A 1 78 ? -2.921 -2.342 -1.854 1.00 97.31 78 LEU A O 1
ATOM 571 N N . ILE A 1 79 ? -3.248 -0.172 -2.343 1.00 95.50 79 ILE A N 1
ATOM 572 C CA . ILE A 1 79 ? -2.714 0.406 -1.110 1.00 95.50 79 ILE A CA 1
ATOM 573 C C . ILE A 1 79 ? -3.750 1.369 -0.537 1.00 95.50 79 ILE A C 1
ATOM 575 O O . ILE A 1 79 ? -4.559 1.922 -1.286 1.00 95.50 79 ILE A O 1
ATOM 579 N N . CYS A 1 80 ? -3.704 1.596 0.770 1.00 95.06 80 CYS A N 1
ATOM 580 C CA . CYS A 1 80 ? -4.463 2.674 1.388 1.00 95.06 80 CYS A CA 1
ATOM 581 C C . CYS A 1 80 ? -3.684 3.980 1.250 1.00 95.06 80 CYS A C 1
ATOM 583 O O . CYS A 1 80 ? -2.500 4.053 1.578 1.00 95.06 80 CYS A O 1
ATOM 585 N N . GLU A 1 81 ? -4.348 5.014 0.750 1.00 91.62 81 GLU A N 1
ATOM 586 C CA . GLU A 1 81 ? -3.792 6.357 0.648 1.00 91.62 81 GLU A CA 1
ATOM 587 C C . GLU A 1 81 ? -4.735 7.328 1.358 1.00 91.62 81 GLU A C 1
ATOM 589 O O . GLU A 1 81 ? -5.951 7.304 1.138 1.00 91.62 81 GLU A O 1
ATOM 594 N N . ARG A 1 82 ? -4.196 8.194 2.226 1.00 87.81 82 ARG A N 1
ATOM 595 C CA . ARG A 1 82 ? -5.017 9.227 2.865 1.00 87.81 82 ARG A CA 1
ATOM 596 C C . ARG A 1 82 ? -5.547 10.178 1.805 1.00 87.81 82 ARG A C 1
ATOM 598 O O . ARG A 1 82 ? -4.795 10.706 0.995 1.00 87.81 82 ARG A O 1
ATOM 605 N N . ILE A 1 83 ? -6.841 10.474 1.882 1.00 77.19 83 ILE A N 1
ATOM 606 C CA . ILE A 1 83 ? -7.523 11.410 0.976 1.00 77.19 83 ILE A CA 1
ATOM 607 C C . ILE A 1 83 ? -7.092 12.867 1.268 1.00 77.19 83 ILE A C 1
ATOM 609 O O . ILE A 1 83 ? -7.519 13.793 0.586 1.00 77.19 83 ILE A O 1
ATOM 613 N N . GLN A 1 84 ? -6.228 13.092 2.268 1.00 65.50 84 GLN A N 1
ATOM 614 C CA . GLN A 1 84 ? -5.694 14.407 2.619 1.00 65.50 84 GLN A CA 1
ATOM 615 C C . GLN A 1 84 ? -4.688 14.908 1.579 1.00 65.50 84 GLN A C 1
ATOM 617 O O . GLN A 1 84 ? -3.482 14.945 1.806 1.00 65.50 84 GLN A O 1
ATOM 622 N N . GLY A 1 85 ? -5.215 15.355 0.446 1.00 60.19 85 GLY A N 1
ATOM 623 C CA . GLY A 1 85 ? -4.635 16.466 -0.285 1.00 60.19 85 GLY A CA 1
ATOM 624 C C . GLY A 1 85 ? -4.991 17.766 0.426 1.00 60.19 85 GLY A C 1
ATOM 625 O O . GLY A 1 85 ? -5.882 18.461 -0.032 1.00 60.19 85 GLY A O 1
ATOM 626 N N . GLU A 1 86 ? -4.355 18.067 1.556 1.00 54.19 86 GLU A N 1
ATOM 627 C CA . GLU A 1 86 ? -4.212 19.452 2.014 1.00 54.19 86 GLU A CA 1
ATOM 628 C C . GLU A 1 86 ? -3.072 19.532 3.028 1.00 54.19 86 GLU A C 1
ATOM 630 O O . GLU A 1 86 ? -2.950 18.693 3.921 1.00 54.19 86 GLU A O 1
ATOM 635 N N . TYR A 1 87 ? -2.217 20.526 2.833 1.00 55.28 87 TYR A N 1
ATOM 636 C CA . TYR A 1 87 ? -1.053 20.830 3.650 1.00 55.28 87 TYR A CA 1
ATOM 637 C C . TYR A 1 87 ? -1.412 20.900 5.142 1.00 55.28 87 TYR A C 1
ATOM 639 O O . TYR A 1 87 ? -2.319 21.635 5.521 1.00 55.28 87 TYR A O 1
ATOM 647 N N . ASP A 1 88 ? -0.652 20.207 5.994 1.00 60.84 88 ASP A N 1
ATOM 648 C CA . ASP A 1 88 ? -0.557 20.573 7.410 1.00 60.84 88 ASP A CA 1
ATOM 649 C C . ASP A 1 88 ? 0.121 21.956 7.458 1.00 60.84 88 ASP A C 1
ATOM 651 O O . ASP A 1 88 ? 1.289 22.064 7.056 1.00 60.84 88 ASP A O 1
ATOM 655 N N . PRO A 1 89 ? -0.585 23.049 7.815 1.00 67.62 89 PRO A N 1
ATOM 656 C CA . PRO A 1 89 ? 0.081 24.331 7.960 1.00 67.62 89 PRO A CA 1
ATOM 657 C C . PRO A 1 89 ? 1.113 24.191 9.086 1.00 67.62 89 PRO A C 1
ATOM 659 O O . PRO A 1 89 ? 0.796 23.603 10.121 1.00 67.62 89 PRO A O 1
ATOM 662 N N . PRO A 1 90 ? 2.338 24.722 8.918 1.00 75.88 90 PRO A N 1
ATOM 663 C CA . PRO A 1 90 ? 3.359 24.608 9.949 1.00 75.88 90 PRO A CA 1
ATOM 664 C C . PRO A 1 90 ? 2.816 25.136 11.287 1.00 75.88 90 PRO A C 1
ATOM 666 O O . PRO A 1 90 ? 2.088 26.138 11.290 1.00 75.88 90 PRO A O 1
ATOM 669 N N . PRO A 1 91 ? 3.155 24.496 12.423 1.00 77.88 91 PRO A N 1
ATOM 670 C CA . PRO A 1 91 ? 2.696 24.948 13.728 1.00 77.88 91 PRO A CA 1
ATOM 671 C C . PRO A 1 91 ? 3.093 26.412 13.931 1.00 77.88 91 PRO A C 1
ATOM 673 O O . PRO A 1 91 ? 4.205 26.823 13.586 1.00 77.88 91 PRO A O 1
ATOM 676 N N . ALA A 1 92 ? 2.171 27.208 14.474 1.00 80.31 92 ALA A N 1
ATOM 677 C CA . ALA A 1 92 ? 2.427 28.614 14.763 1.00 80.31 92 ALA A CA 1
ATOM 678 C C . ALA A 1 92 ? 3.689 28.767 15.642 1.00 80.31 92 ALA A C 1
ATOM 680 O O . ALA A 1 92 ? 3.922 27.929 16.520 1.00 80.31 92 ALA A O 1
ATOM 681 N N . PRO A 1 93 ? 4.510 29.818 15.440 1.00 79.88 93 PRO A N 1
ATOM 682 C CA . PRO A 1 93 ? 5.673 30.053 16.287 1.00 79.88 93 PRO A CA 1
ATOM 683 C C . PRO A 1 93 ? 5.238 30.212 17.750 1.00 79.88 93 PRO A C 1
ATOM 685 O O . PRO A 1 93 ? 4.257 30.895 18.048 1.00 79.88 93 PRO A O 1
ATOM 688 N N . ALA A 1 94 ? 5.970 29.572 18.664 1.00 82.12 94 ALA A N 1
ATOM 689 C CA . ALA A 1 94 ? 5.722 29.681 20.097 1.00 82.12 94 ALA A CA 1
ATOM 690 C C . ALA A 1 94 ? 5.843 31.146 20.571 1.00 82.12 94 ALA A C 1
ATOM 692 O O . ALA A 1 94 ? 6.683 31.884 20.046 1.00 82.12 94 ALA A O 1
ATOM 693 N N . PRO A 1 95 ? 5.049 31.585 21.567 1.00 77.50 95 PRO A N 1
ATOM 694 C CA . PRO A 1 95 ? 5.194 32.923 22.127 1.00 77.50 95 PRO A CA 1
ATOM 695 C C . PRO A 1 95 ? 6.570 33.073 22.793 1.00 77.50 95 PRO A C 1
ATOM 697 O O . PRO A 1 95 ? 6.975 32.237 23.601 1.00 77.50 95 PRO A O 1
ATOM 700 N N . THR A 1 96 ? 7.291 34.148 22.466 1.00 77.62 96 THR A N 1
ATOM 701 C CA . THR A 1 96 ? 8.558 34.501 23.121 1.00 77.62 96 THR A CA 1
ATOM 702 C C . THR A 1 96 ? 8.314 34.741 24.617 1.00 77.62 96 THR A C 1
ATOM 704 O O . THR A 1 96 ? 7.404 35.507 24.949 1.00 77.62 96 THR A O 1
ATOM 707 N N . PRO A 1 97 ? 9.096 34.140 25.537 1.00 78.81 97 PRO A N 1
ATOM 708 C CA . PRO A 1 97 ? 8.944 34.419 26.959 1.00 78.81 97 PRO A CA 1
ATOM 709 C C . PRO A 1 97 ? 9.231 35.899 27.242 1.00 78.81 97 PRO A C 1
ATOM 711 O O . PRO A 1 97 ? 10.221 36.459 26.770 1.00 78.81 97 PRO A O 1
ATOM 714 N N . THR A 1 98 ? 8.356 36.540 28.016 1.00 77.00 98 THR A N 1
ATOM 715 C CA . THR A 1 98 ? 8.574 37.898 28.528 1.00 77.00 98 THR A CA 1
ATOM 716 C C . THR A 1 98 ? 9.796 37.895 29.457 1.00 77.00 98 THR A C 1
ATOM 718 O O . THR A 1 98 ? 9.883 37.004 30.305 1.00 77.00 98 THR A O 1
ATOM 721 N N . PRO A 1 99 ? 10.745 38.845 29.338 1.00 77.88 99 PRO A N 1
ATOM 722 C CA . PRO A 1 99 ? 11.886 38.896 30.246 1.00 77.88 99 PRO A CA 1
ATOM 723 C C . PRO A 1 99 ? 11.418 39.117 31.690 1.00 77.88 99 PRO A C 1
ATOM 725 O O . PRO A 1 99 ? 10.599 39.996 31.964 1.00 77.88 99 PRO A O 1
ATOM 728 N N . THR A 1 100 ? 11.951 38.316 32.613 1.00 76.56 100 THR A N 1
ATOM 729 C CA . THR A 1 100 ? 11.734 38.460 34.057 1.00 76.56 100 THR A CA 1
ATOM 730 C C . THR A 1 100 ? 12.256 39.824 34.526 1.00 76.56 100 THR A C 1
ATOM 732 O O . THR A 1 100 ? 13.383 40.178 34.167 1.00 76.56 100 THR A O 1
ATOM 735 N N . PRO A 1 101 ? 11.497 40.600 35.324 1.00 77.38 101 PRO A N 1
ATOM 736 C CA . PRO A 1 101 ? 12.003 41.856 35.864 1.00 77.38 101 PRO A CA 1
ATOM 737 C C . PRO A 1 101 ? 13.207 41.607 36.784 1.00 77.38 101 PRO A C 1
ATOM 739 O O . PRO A 1 101 ? 13.193 40.695 37.611 1.00 77.38 101 PRO A O 1
ATOM 742 N N . THR A 1 102 ? 14.246 42.431 36.642 1.00 78.38 102 THR A N 1
ATOM 743 C CA . THR A 1 102 ? 15.426 42.429 37.517 1.00 78.38 102 THR A CA 1
ATOM 744 C C . THR A 1 102 ? 15.005 42.716 38.966 1.00 78.38 102 THR A C 1
ATOM 746 O O . THR A 1 102 ? 14.311 43.712 39.190 1.00 78.38 102 THR A O 1
ATOM 749 N N . PRO A 1 103 ? 15.401 41.893 39.957 1.00 77.19 103 PRO A N 1
ATOM 750 C CA . PRO A 1 103 ? 15.087 42.157 41.358 1.00 77.19 103 PRO A CA 1
ATOM 751 C C . PRO A 1 103 ? 15.733 43.467 41.833 1.00 77.19 103 PRO A C 1
ATOM 753 O O . PRO A 1 103 ? 16.867 43.785 41.471 1.00 77.19 103 PRO A O 1
ATOM 756 N N . ALA A 1 104 ? 14.994 44.231 42.639 1.00 78.12 104 ALA A N 1
ATOM 757 C CA . ALA A 1 104 ? 15.483 45.456 43.265 1.00 78.12 104 ALA A CA 1
ATOM 758 C C . ALA A 1 104 ? 16.612 45.146 44.273 1.00 78.12 104 ALA A C 1
ATOM 760 O O . ALA A 1 104 ? 16.594 44.076 44.888 1.00 78.12 104 ALA A O 1
ATOM 761 N N . PRO A 1 105 ? 17.586 46.055 44.469 1.00 74.12 105 PRO A N 1
ATOM 762 C CA . PRO A 1 105 ? 18.636 45.865 45.465 1.00 74.12 105 PRO A CA 1
ATOM 763 C C . PRO A 1 105 ? 18.037 45.775 46.878 1.00 74.12 105 PRO A C 1
ATOM 765 O O . PRO A 1 105 ? 17.181 46.576 47.253 1.00 74.12 105 PRO A O 1
ATOM 768 N N . GLN A 1 106 ? 18.478 44.777 47.646 1.00 74.44 106 GLN A N 1
ATOM 769 C CA . GLN A 1 106 ? 18.061 44.557 49.031 1.00 74.44 106 GLN A CA 1
ATOM 770 C C . GLN A 1 106 ? 18.714 45.613 49.949 1.00 74.44 106 GLN A C 1
ATOM 772 O O . GLN A 1 106 ? 19.906 45.874 49.778 1.00 74.44 106 GLN A O 1
ATOM 777 N N . PRO A 1 107 ? 17.984 46.216 50.907 1.00 73.81 107 PRO A N 1
ATOM 778 C CA . PRO A 1 107 ? 18.570 47.144 51.874 1.00 73.81 107 PRO A CA 1
ATOM 779 C C . PRO A 1 107 ? 19.576 46.431 52.793 1.00 73.81 107 PRO A C 1
ATOM 781 O O . PRO A 1 107 ? 19.366 45.279 53.181 1.00 73.81 107 PRO A O 1
ATOM 784 N N . GLU A 1 108 ? 20.677 47.112 53.108 1.00 69.44 108 GLU A N 1
ATOM 785 C CA . GLU A 1 108 ? 21.734 46.624 54.001 1.00 69.44 108 GLU A CA 1
ATOM 786 C C . GLU A 1 108 ? 21.211 46.481 55.447 1.00 69.44 108 GLU A C 1
ATOM 788 O O . GLU A 1 108 ? 20.419 47.320 55.886 1.00 69.44 108 GLU A O 1
ATOM 793 N N . PRO A 1 109 ? 21.601 45.426 56.190 1.00 71.44 109 PRO A N 1
ATOM 794 C CA . PRO A 1 109 ? 21.181 45.244 57.576 1.00 71.44 109 PRO A CA 1
ATOM 795 C C . PRO A 1 109 ? 21.821 46.289 58.504 1.00 71.44 109 PRO A C 1
ATOM 797 O O . PRO A 1 109 ? 23.022 46.549 58.435 1.00 71.44 109 PRO A O 1
ATOM 800 N N . ASP A 1 110 ? 20.990 46.859 59.375 1.00 68.06 110 ASP A N 1
ATOM 801 C CA . ASP A 1 110 ? 21.353 47.806 60.434 1.00 68.06 110 ASP A CA 1
ATOM 802 C C . ASP A 1 110 ? 22.166 47.096 61.544 1.00 68.06 110 ASP A C 1
ATOM 804 O O . ASP A 1 110 ? 21.875 45.933 61.846 1.00 68.06 110 ASP A O 1
ATOM 808 N N . PRO A 1 111 ? 23.200 47.727 62.132 1.00 69.88 111 PRO A N 1
ATOM 809 C CA . PRO A 1 111 ? 24.042 47.088 63.142 1.00 69.88 111 PRO A CA 1
ATOM 810 C C . PRO A 1 111 ? 23.287 46.780 64.449 1.00 69.88 111 PRO A C 1
ATOM 812 O O . PRO A 1 111 ? 22.560 47.607 64.990 1.00 69.88 111 PRO A O 1
ATOM 815 N N . GLU A 1 112 ? 23.510 45.570 64.964 1.00 66.31 112 GLU A N 1
ATOM 816 C CA . GLU A 1 112 ? 22.938 45.029 66.202 1.00 66.31 112 GLU A CA 1
ATOM 817 C C . GLU A 1 112 ? 23.408 45.813 67.453 1.00 66.31 112 GLU A C 1
ATOM 819 O O . GLU A 1 112 ? 24.605 46.090 67.574 1.00 66.31 112 GLU A O 1
ATOM 824 N N . PRO A 1 113 ? 22.508 46.180 68.390 1.00 67.44 113 PRO A N 1
ATOM 825 C CA . PRO A 1 113 ? 22.878 46.874 69.625 1.00 67.44 113 PRO A CA 1
ATOM 826 C C . PRO A 1 113 ? 23.564 45.940 70.638 1.00 67.44 113 PRO A C 1
ATOM 828 O O . PRO A 1 113 ? 23.151 44.798 70.838 1.00 67.44 113 PRO A O 1
ATOM 831 N N . GLU A 1 114 ? 24.608 46.445 71.302 1.00 60.38 114 GLU A N 1
ATOM 832 C CA . GLU A 1 114 ? 25.390 45.734 72.325 1.00 60.38 114 GLU A CA 1
ATOM 833 C C . GLU A 1 114 ? 24.532 45.383 73.568 1.00 60.38 114 GLU A C 1
ATOM 835 O O . GLU A 1 114 ? 23.792 46.242 74.052 1.00 60.38 114 GLU A O 1
ATOM 840 N N . PRO A 1 115 ? 24.610 44.153 74.124 1.00 68.25 115 PRO A N 1
ATOM 841 C CA . PRO A 1 115 ? 23.787 43.749 75.263 1.00 68.25 115 PRO A CA 1
ATOM 842 C C . PRO A 1 115 ? 24.313 44.287 76.604 1.00 68.25 115 PRO A C 1
ATOM 844 O O . PRO A 1 115 ? 25.423 43.973 77.040 1.00 68.25 115 PRO A O 1
ATOM 847 N N . GLU A 1 116 ? 23.463 45.042 77.300 1.00 58.78 116 GLU A N 1
ATOM 848 C CA . GLU A 1 116 ? 23.630 45.415 78.706 1.00 58.78 116 GLU A CA 1
ATOM 849 C C . GLU A 1 116 ? 23.400 44.181 79.602 1.00 58.78 116 GLU A C 1
ATOM 851 O O . GLU A 1 116 ? 22.417 43.454 79.469 1.00 58.78 116 GLU A O 1
ATOM 856 N N . SER A 1 117 ? 24.350 43.903 80.498 1.00 56.62 117 SER A N 1
ATOM 857 C CA . SER A 1 117 ? 24.280 42.805 81.468 1.00 56.62 117 SER A CA 1
ATOM 858 C C . SER A 1 117 ? 23.369 43.182 82.638 1.00 56.62 117 SER A C 1
ATOM 860 O O . SER A 1 117 ? 23.750 44.031 83.442 1.00 56.62 117 SER A O 1
ATOM 862 N N . GLU A 1 118 ? 22.221 42.519 82.796 1.00 58.16 118 GLU A N 1
ATOM 863 C CA . GLU A 1 118 ? 21.390 42.640 84.001 1.00 58.16 118 GLU A CA 1
ATOM 864 C C . GLU A 1 118 ? 21.215 41.301 84.722 1.00 58.16 118 GLU A C 1
ATOM 866 O O . GLU A 1 118 ? 21.066 40.238 84.122 1.00 58.16 118 GLU A O 1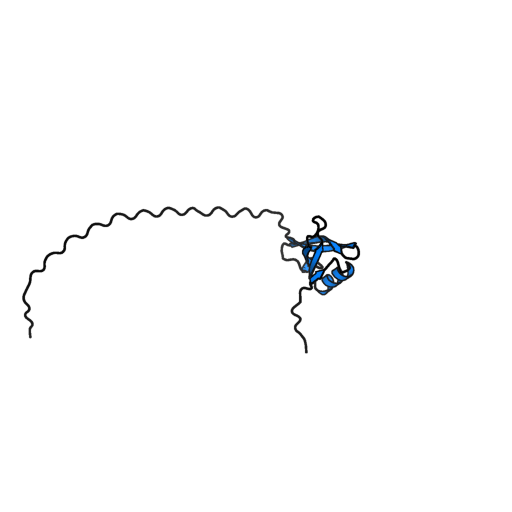
ATOM 871 N N . GLY A 1 119 ? 21.331 41.394 86.047 1.00 56.53 119 GLY A N 1
ATOM 872 C CA . GLY A 1 119 ? 21.541 40.303 86.982 1.00 56.53 119 GLY A CA 1
ATOM 873 C C . GLY A 1 119 ? 20.346 39.377 87.159 1.00 56.53 119 GLY A C 1
ATOM 874 O O . GLY A 1 119 ? 19.194 39.780 87.289 1.00 56.53 119 GLY A O 1
ATOM 875 N N . GLU A 1 120 ? 20.692 38.103 87.239 1.00 52.62 120 GLU A N 1
ATOM 876 C CA . GLU A 1 120 ? 19.821 36.974 87.498 1.00 52.62 120 GLU A CA 1
ATOM 877 C C . GLU A 1 120 ? 19.471 36.894 88.996 1.00 52.62 120 GLU A C 1
ATOM 879 O O . GLU A 1 120 ? 20.344 36.964 89.864 1.00 52.62 120 GLU A O 1
ATOM 884 N N . GLY A 1 121 ? 18.188 36.719 89.308 1.00 48.91 121 GLY A N 1
ATOM 885 C CA . GLY A 1 121 ? 17.706 36.408 90.653 1.00 48.91 121 GLY A CA 1
ATOM 886 C C . GLY A 1 121 ? 16.387 35.630 90.587 1.00 48.91 121 GLY A C 1
ATOM 887 O O . GLY A 1 121 ? 15.344 36.256 90.412 1.00 48.91 121 GLY A O 1
ATOM 888 N N . PRO A 1 122 ? 16.402 34.284 90.679 1.00 69.56 122 PRO A N 1
A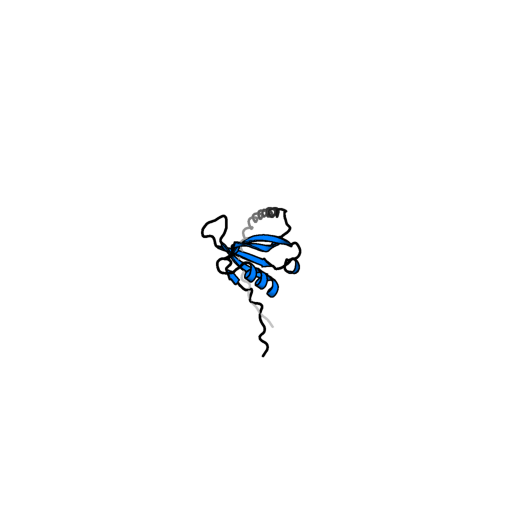TOM 889 C CA . PRO A 1 122 ? 15.188 33.466 90.658 1.00 69.56 122 PRO A CA 1
ATOM 890 C C . PRO A 1 122 ? 14.570 33.213 92.062 1.00 69.56 122 PRO A C 1
ATOM 892 O O . PRO A 1 122 ? 15.280 33.300 93.066 1.00 69.56 122 PRO A O 1
ATOM 895 N N . PRO A 1 123 ? 13.255 32.895 92.133 1.00 53.12 123 PRO A N 1
ATOM 896 C CA . PRO A 1 123 ? 12.418 32.875 93.348 1.00 53.12 123 PRO A CA 1
ATOM 897 C C . PRO A 1 123 ? 12.337 31.467 94.001 1.00 53.12 123 PRO A C 1
ATOM 899 O O . PRO A 1 123 ? 12.920 30.521 93.460 1.00 53.12 123 PRO A O 1
ATOM 902 N N . PRO A 1 124 ? 11.668 31.295 95.165 1.00 61.53 124 PRO A N 1
ATOM 903 C CA . PRO A 1 124 ? 10.199 31.135 95.208 1.00 61.53 124 PRO A CA 1
ATOM 904 C C . PRO A 1 124 ? 9.447 32.072 96.171 1.00 61.53 124 PRO A C 1
ATOM 906 O O . PRO A 1 124 ? 10.023 32.480 97.205 1.00 61.53 124 PRO A O 1
#

Foldseek 3Di:
DDDDPPPDQAEEEQLADPLVVVLVSQVVSQKHWYWAADPVDPPDIDIAIFGNAPVPEDVQWHWDWDWGAGNVGIHTTIHTDGPPPDDPDPPDDDDDDDDDDDDDDDDDDDDDDDDDDDDDDDDD